Protein AF-A0A5P1X2H3-F1 (afdb_monomer)

InterPro domains:
  IPR031927 Domain of unknown function DUF4767 [PF15983] (2-66)

Mean predicted aligned error: 4.33 Å

Sequence (67 aa):
MGNYEYNVVAIYNYDGTQPPLPNHITYVFAFHDGQPVALVDQSRDGGPRLTETQNNEVKSNFAEIAE

Nearest PDB structures (foldseek):
  2kie-assembly1_A  TM=6.575E-01  e=1.152E+00  Homo sapiens
  2k75-assembly1_A  TM=6.151E-01  e=1.084E+00  Thermoplasma acidophilum
  5ubj-assembly1_A  TM=6.083E-01  e=2.531E+00  Aspergillus nidulans FGSC A4
  5kpe-assembly1_A  TM=4.561E-01  e=8.008E-01  synthetic construct
  4gwq-assembly1_G  TM=2.053E-01  e=7.529E+00  Saccharomyces cerevisiae S288C

pLDDT: mean 90.7, std 9.01, range [61.94, 98.06]

Secondary structure (DSSP, 8-state):
--TT--EEEEEEEEEE-STT--EEEEEEEEEETTEEEEEEE--SSSS---EE---HHHHHHHHHHT-

Foldseek 3Di:
DDPPDWAWDDKDKDWDPDPPDIWMKIWTWTADPNATFIWIFTDPDDDGDTDTDPPVVVVVVSRVVSD

Structure (mmCIF, N/CA/C/O backbone):
data_AF-A0A5P1X2H3-F1
#
_entry.id   AF-A0A5P1X2H3-F1
#
loop_
_atom_site.group_PDB
_atom_site.id
_atom_sit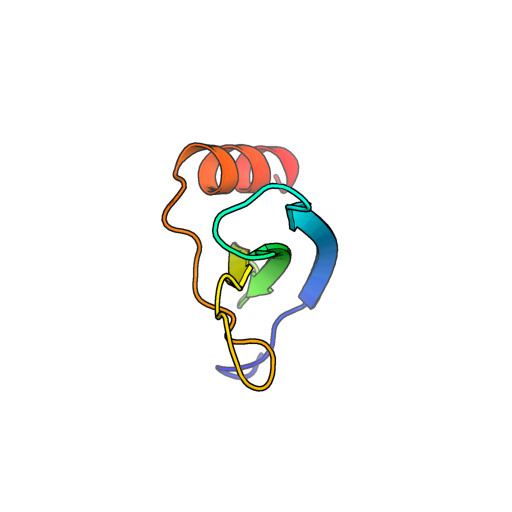e.type_symbol
_atom_site.label_atom_id
_atom_site.label_alt_id
_atom_site.label_comp_id
_atom_site.label_asym_id
_atom_site.label_entity_id
_atom_site.label_seq_id
_atom_site.pdbx_PDB_ins_code
_atom_site.Cartn_x
_atom_site.Cartn_y
_atom_site.Cartn_z
_atom_site.occupancy
_atom_site.B_iso_or_equiv
_atom_site.auth_seq_id
_atom_site.auth_comp_id
_atom_site.auth_asym_id
_atom_site.auth_atom_id
_atom_site.pdbx_PDB_model_num
ATOM 1 N N . MET A 1 1 ? -14.853 -8.335 11.489 1.00 61.94 1 MET A N 1
ATOM 2 C CA . MET A 1 1 ? -14.041 -8.544 10.282 1.00 61.94 1 MET A CA 1
ATOM 3 C C . MET A 1 1 ? -13.167 -9.759 10.524 1.00 61.94 1 MET A C 1
ATOM 5 O O . MET A 1 1 ? -12.902 -10.076 11.682 1.00 61.94 1 MET A O 1
ATOM 9 N N . GLY A 1 2 ? -12.858 -10.526 9.484 1.00 72.12 2 GLY A N 1
ATOM 10 C CA . GLY A 1 2 ? -11.943 -11.665 9.607 1.00 72.12 2 GLY A CA 1
ATOM 11 C C . GLY A 1 2 ? -10.481 -11.212 9.636 1.00 72.12 2 GLY A C 1
ATOM 12 O O . GLY A 1 2 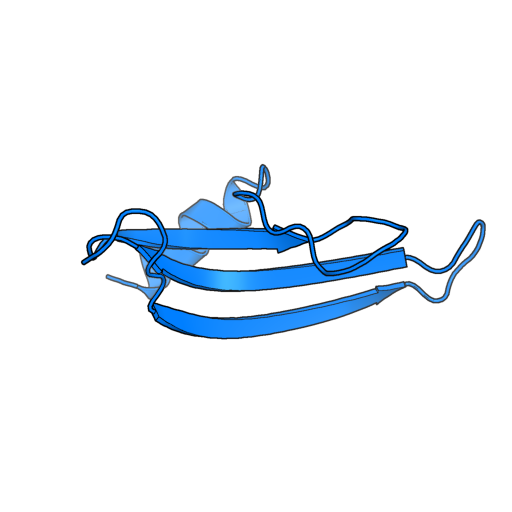? -10.152 -10.189 9.047 1.00 72.12 2 GLY A O 1
ATOM 13 N N . ASN A 1 3 ? -9.583 -12.019 10.213 1.00 78.75 3 ASN A N 1
ATOM 14 C CA . ASN A 1 3 ? -8.132 -11.740 10.275 1.00 78.75 3 ASN A CA 1
ATOM 15 C C . ASN A 1 3 ? -7.461 -11.499 8.904 1.00 78.75 3 ASN A C 1
ATOM 17 O O . ASN A 1 3 ? -6.309 -11.091 8.844 1.00 78.75 3 ASN A O 1
ATOM 21 N N . TYR A 1 4 ? -8.155 -11.798 7.805 1.00 81.44 4 TYR A N 1
ATOM 22 C CA . TYR A 1 4 ? -7.672 -11.643 6.432 1.00 81.44 4 TYR A CA 1
ATOM 23 C C . TYR A 1 4 ? -8.557 -10.707 5.596 1.00 81.44 4 TYR A C 1
ATOM 25 O O . TYR A 1 4 ? -8.441 -10.677 4.374 1.00 81.44 4 TYR A O 1
ATOM 33 N N . GLU A 1 5 ? -9.478 -9.980 6.229 1.00 91.56 5 GLU A N 1
ATOM 34 C CA . GLU A 1 5 ? -10.395 -9.068 5.551 1.00 91.56 5 GLU A CA 1
ATOM 35 C C . GLU A 1 5 ? -9.779 -7.668 5.469 1.00 91.56 5 GLU A C 1
ATOM 37 O O . GLU A 1 5 ? -9.421 -7.072 6.484 1.00 91.56 5 GLU A O 1
ATOM 42 N N . TYR A 1 6 ? -9.651 -7.149 4.250 1.00 95.00 6 TYR A N 1
ATOM 43 C CA . TYR A 1 6 ? -9.108 -5.824 3.969 1.00 95.00 6 TYR A CA 1
ATOM 44 C C . TYR A 1 6 ? -10.076 -5.080 3.052 1.00 95.00 6 TYR A C 1
ATOM 46 O O . TYR A 1 6 ? -10.410 -5.562 1.968 1.00 95.00 6 TYR A O 1
ATOM 54 N N . ASN A 1 7 ? -10.491 -3.884 3.458 1.00 95.75 7 ASN A N 1
ATOM 55 C CA . ASN A 1 7 ? -11.295 -2.994 2.627 1.00 95.75 7 ASN A CA 1
ATOM 56 C C . ASN A 1 7 ? -10.365 -2.138 1.773 1.00 95.75 7 ASN A C 1
ATOM 58 O O . ASN A 1 7 ? -9.879 -1.106 2.231 1.00 95.75 7 ASN A O 1
ATOM 62 N N . VAL A 1 8 ? -10.080 -2.591 0.554 1.00 96.31 8 VAL A N 1
ATOM 63 C CA . VAL A 1 8 ? -9.190 -1.888 -0.379 1.00 96.31 8 VAL A CA 1
ATOM 64 C C . VAL A 1 8 ? -9.879 -0.642 -0.932 1.00 96.31 8 VAL A C 1
ATOM 66 O O . VAL A 1 8 ? -10.973 -0.733 -1.486 1.00 96.31 8 VAL A O 1
ATOM 69 N N . VAL A 1 9 ? -9.214 0.508 -0.819 1.00 97.38 9 VAL A N 1
ATOM 70 C CA . VAL A 1 9 ? -9.722 1.805 -1.300 1.00 97.38 9 VAL A CA 1
ATOM 71 C C . VAL A 1 9 ? -8.937 2.348 -2.489 1.00 97.38 9 VAL A C 1
ATOM 73 O O . VAL A 1 9 ? -9.492 3.081 -3.304 1.00 97.38 9 VAL A O 1
ATOM 76 N N . ALA A 1 10 ? -7.666 1.968 -2.630 1.00 97.31 10 ALA A N 1
ATOM 77 C CA . ALA A 1 10 ? -6.849 2.342 -3.776 1.00 97.31 10 ALA A CA 1
ATOM 78 C C . ALA A 1 10 ? -5.745 1.314 -4.034 1.00 97.31 10 ALA A C 1
ATOM 80 O O . ALA A 1 10 ? -5.199 0.712 -3.108 1.00 97.31 10 ALA A O 1
ATOM 81 N N . ILE A 1 11 ? -5.394 1.156 -5.309 1.00 96.81 11 ILE A N 1
ATOM 82 C CA . ILE A 1 11 ? -4.249 0.368 -5.757 1.00 96.81 11 ILE A CA 1
ATOM 83 C C . ILE A 1 11 ? -3.409 1.267 -6.654 1.00 96.81 11 ILE A C 1
ATOM 85 O O . ILE A 1 11 ? -3.920 1.842 -7.614 1.00 96.81 11 ILE A O 1
ATOM 89 N N . TYR A 1 12 ? -2.126 1.381 -6.338 1.00 94.88 12 TYR A N 1
ATOM 90 C CA . TYR A 1 12 ? -1.149 2.067 -7.168 1.00 94.88 12 TYR A CA 1
ATOM 91 C C . TYR A 1 12 ? -0.106 1.060 -7.625 1.00 94.88 12 TYR A C 1
ATOM 93 O O . TYR A 1 12 ? 0.452 0.338 -6.807 1.00 94.88 12 TYR A O 1
ATOM 101 N N . ASN A 1 13 ? 0.170 1.025 -8.921 1.00 92.62 13 ASN A N 1
ATOM 102 C CA . ASN A 1 13 ? 1.180 0.154 -9.493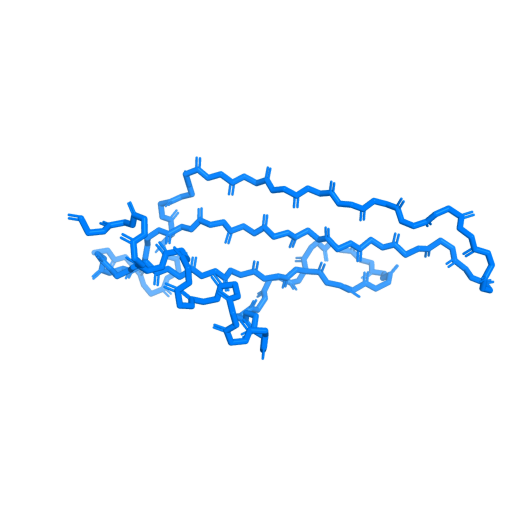 1.00 92.62 13 ASN A CA 1
ATOM 103 C C . ASN A 1 13 ? 2.202 1.001 -10.255 1.00 92.62 13 ASN A C 1
ATOM 105 O O . ASN A 1 13 ? 1.851 1.932 -10.980 1.00 92.62 13 ASN A O 1
ATOM 109 N N . TYR A 1 14 ? 3.470 0.681 -10.035 1.00 90.25 14 TYR A N 1
ATOM 110 C CA . TYR A 1 14 ? 4.601 1.236 -10.752 1.00 90.25 14 TYR A CA 1
ATOM 111 C C . TYR A 1 14 ? 5.403 0.091 -11.353 1.00 90.25 14 TYR A C 1
ATOM 113 O O . TYR A 1 14 ? 5.885 -0.760 -10.606 1.00 90.25 14 TYR A O 1
ATOM 121 N N . ASP A 1 15 ? 5.598 0.128 -12.668 1.00 87.69 15 ASP A N 1
ATOM 122 C CA . ASP A 1 15 ? 6.458 -0.799 -13.395 1.00 87.69 15 ASP A CA 1
ATOM 123 C C . ASP A 1 15 ? 7.765 -0.093 -13.777 1.00 87.69 15 ASP A C 1
ATOM 125 O O . ASP A 1 15 ? 7.793 0.839 -14.588 1.00 87.69 15 ASP A O 1
ATOM 129 N N . GLY A 1 16 ? 8.879 -0.533 -13.197 1.00 83.00 16 GLY A N 1
ATOM 130 C CA . GLY A 1 16 ? 10.202 -0.102 -13.614 1.00 83.00 16 GLY A CA 1
ATOM 131 C C . 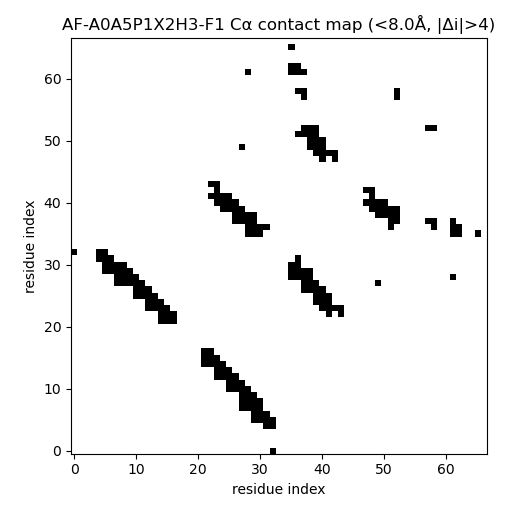GLY A 1 16 ? 10.613 -0.815 -14.894 1.00 83.00 16 GLY A C 1
ATOM 132 O O . GLY A 1 16 ? 10.697 -2.038 -14.955 1.00 83.00 16 GLY A O 1
ATOM 133 N N . THR A 1 17 ? 10.914 -0.029 -15.922 1.00 79.56 17 THR A N 1
ATOM 134 C CA . THR A 1 17 ? 11.286 -0.517 -17.260 1.00 79.56 17 THR A CA 1
ATOM 135 C C . THR A 1 17 ? 12.798 -0.496 -17.516 1.00 79.56 17 THR A C 1
ATOM 137 O O . THR A 1 17 ? 13.246 -0.883 -18.595 1.00 79.56 17 THR A O 1
ATOM 140 N N . GLN A 1 18 ? 13.601 -0.045 -16.542 1.00 77.88 18 GLN A N 1
ATOM 141 C CA . GLN A 1 18 ? 15.052 0.109 -16.685 1.00 77.88 18 GLN A CA 1
ATOM 142 C C . GLN A 1 18 ? 15.840 -1.128 -16.199 1.00 77.88 18 GLN A C 1
ATOM 144 O O . GLN A 1 18 ? 15.450 -1.749 -15.210 1.00 77.88 18 GLN A O 1
ATOM 149 N N . PRO A 1 19 ? 16.973 -1.473 -16.848 1.00 72.62 19 PRO A N 1
ATOM 150 C CA . PRO A 1 19 ? 17.868 -2.553 -16.412 1.00 72.62 19 PRO A CA 1
ATOM 151 C C . PRO A 1 19 ? 18.348 -2.380 -14.954 1.00 72.62 19 PRO A C 1
ATOM 153 O O . PRO A 1 19 ? 18.475 -1.245 -14.495 1.00 72.62 19 PRO A O 1
ATOM 156 N N . PRO A 1 20 ? 18.692 -3.465 -14.225 1.00 67.31 20 PRO A N 1
ATOM 157 C CA . PRO A 1 20 ? 19.081 -4.777 -14.751 1.00 67.31 20 PRO A CA 1
ATOM 158 C C . PRO A 1 20 ? 17.934 -5.760 -15.022 1.00 67.31 20 PRO A C 1
ATOM 160 O O . PRO A 1 20 ? 18.153 -6.703 -15.773 1.00 67.31 20 PRO A O 1
ATOM 163 N N . LEU A 1 21 ? 16.730 -5.549 -14.484 1.00 67.50 21 LEU A N 1
ATOM 164 C CA . LEU A 1 21 ? 15.527 -6.338 -14.785 1.00 67.50 21 LEU A CA 1
ATOM 165 C C . LEU A 1 21 ? 14.283 -5.468 -14.552 1.00 67.50 21 LEU A C 1
ATOM 167 O O . LEU A 1 21 ? 14.326 -4.642 -13.634 1.00 67.50 21 LEU A O 1
ATOM 171 N N . PRO A 1 22 ? 13.185 -5.671 -15.306 1.00 70.12 22 PRO A N 1
ATOM 172 C CA . PRO A 1 22 ? 11.907 -5.058 -14.976 1.00 70.12 22 PRO A CA 1
ATOM 173 C C . PRO A 1 22 ? 11.546 -5.365 -13.524 1.00 70.12 22 PRO A C 1
ATOM 175 O O . PRO A 1 22 ? 11.720 -6.495 -13.061 1.00 70.12 22 PRO A O 1
ATOM 178 N N . ASN A 1 23 ? 11.082 -4.359 -12.796 1.00 83.88 23 ASN A N 1
ATOM 179 C CA . ASN A 1 23 ? 10.557 -4.532 -11.450 1.00 83.88 23 ASN A CA 1
ATOM 180 C C . ASN A 1 23 ? 9.166 -3.920 -11.371 1.00 83.88 23 ASN A C 1
ATOM 182 O O . ASN A 1 23 ? 8.792 -3.108 -12.213 1.00 83.88 23 ASN A O 1
ATOM 186 N N . HIS A 1 24 ? 8.413 -4.294 -10.348 1.00 88.62 24 HIS A N 1
ATOM 187 C CA . HIS A 1 24 ? 7.182 -3.604 -10.019 1.00 88.62 24 HIS A CA 1
ATOM 188 C C . HIS A 1 24 ? 7.138 -3.264 -8.539 1.00 88.62 24 HIS A C 1
ATOM 190 O O . HIS A 1 24 ? 7.803 -3.878 -7.700 1.00 88.62 24 HIS A O 1
ATOM 196 N N . ILE A 1 25 ? 6.344 -2.250 -8.233 1.00 93.00 25 ILE A N 1
ATOM 197 C CA . ILE A 1 25 ? 5.943 -1.901 -6.881 1.00 93.00 25 ILE A CA 1
ATOM 198 C C . ILE A 1 25 ? 4.442 -1.661 -6.937 1.00 93.00 25 ILE A C 1
ATOM 200 O O . ILE A 1 25 ? 3.986 -0.700 -7.556 1.00 93.00 25 ILE A O 1
ATOM 204 N N . THR A 1 26 ? 3.677 -2.530 -6.286 1.00 95.69 26 THR A N 1
ATOM 205 C CA . THR A 1 26 ? 2.229 -2.360 -6.154 1.00 95.69 26 THR A CA 1
ATOM 206 C C . THR A 1 26 ? 1.907 -1.999 -4.717 1.00 95.69 26 THR A C 1
ATOM 208 O O . THR A 1 26 ? 2.087 -2.822 -3.827 1.00 95.69 26 THR A O 1
ATOM 211 N N . TYR A 1 27 ? 1.418 -0.786 -4.486 1.00 97.25 27 TYR A N 1
ATOM 212 C CA . TYR A 1 27 ? 0.840 -0.378 -3.213 1.00 97.25 27 TYR A CA 1
ATOM 213 C C . TYR A 1 27 ? -0.661 -0.655 -3.196 1.00 97.25 27 TYR A C 1
ATOM 215 O O . TYR A 1 27 ? -1.372 -0.335 -4.149 1.00 97.25 27 TYR A O 1
ATOM 223 N N . VAL A 1 28 ? -1.145 -1.214 -2.091 1.00 97.56 28 VAL A N 1
ATOM 224 C CA . VAL A 1 28 ? -2.572 -1.403 -1.817 1.00 97.56 28 VAL A CA 1
ATOM 225 C C . VAL A 1 28 ? -2.899 -0.671 -0.526 1.00 97.56 28 VAL A C 1
ATOM 227 O O . VAL A 1 28 ? -2.398 -1.022 0.541 1.00 97.56 28 VAL A O 1
ATOM 230 N N . PHE A 1 29 ? -3.736 0.352 -0.633 1.00 98.06 29 PHE A N 1
ATOM 231 C CA . PHE A 1 29 ? -4.230 1.120 0.501 1.00 98.06 29 PHE A CA 1
ATOM 232 C C . PHE A 1 29 ? -5.575 0.549 0.920 1.00 98.06 29 PHE A C 1
ATOM 234 O O . PHE A 1 29 ? -6.490 0.430 0.098 1.00 98.06 29 PHE A O 1
ATOM 241 N N . ALA A 1 30 ? -5.684 0.155 2.182 1.00 97.50 30 ALA A N 1
ATOM 242 C CA . ALA A 1 30 ? -6.857 -0.531 2.689 1.00 97.50 30 ALA A CA 1
ATOM 243 C C . ALA A 1 30 ? -7.146 -0.169 4.144 1.00 97.50 30 ALA A C 1
ATOM 245 O O . ALA A 1 30 ? -6.294 0.371 4.841 1.00 97.50 30 ALA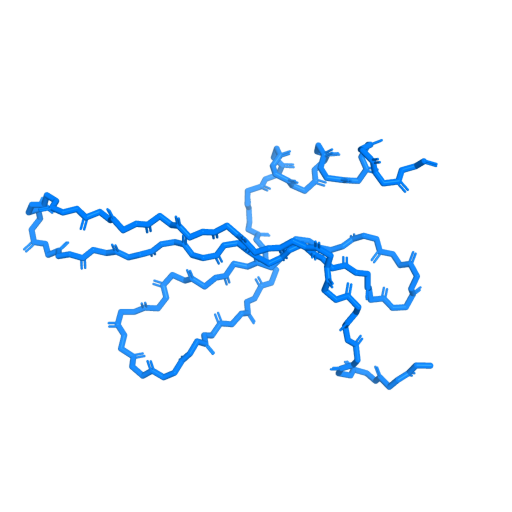 A O 1
ATOM 246 N N . PHE A 1 31 ? -8.334 -0.533 4.611 1.00 96.81 31 PHE A N 1
ATOM 247 C CA . PHE A 1 31 ? -8.638 -0.594 6.035 1.00 96.81 31 PHE A CA 1
ATOM 248 C C . PHE A 1 31 ? -8.679 -2.048 6.492 1.00 96.81 31 PHE A C 1
ATOM 250 O O . PHE A 1 31 ? -9.376 -2.867 5.888 1.00 96.81 31 PHE A O 1
ATOM 257 N N . HIS A 1 32 ? -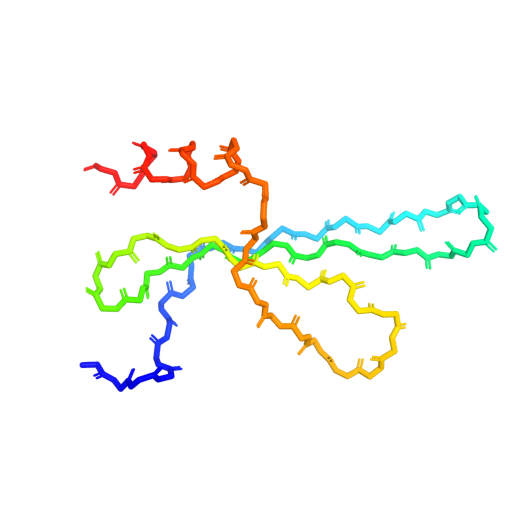7.964 -2.352 7.570 1.00 95.38 32 HIS A N 1
ATOM 258 C CA . HIS A 1 32 ? -7.995 -3.641 8.255 1.00 95.38 32 HIS A CA 1
ATOM 259 C C . HIS A 1 32 ? -8.403 -3.405 9.706 1.00 95.38 32 HIS A C 1
ATOM 261 O O . HIS A 1 32 ? -7.806 -2.567 10.378 1.00 95.38 32 HIS A O 1
ATOM 267 N N . ASP A 1 33 ? -9.475 -4.060 10.155 1.00 93.88 33 ASP A N 1
ATOM 268 C CA . ASP A 1 33 ? -10.083 -3.816 11.473 1.00 93.88 33 ASP A CA 1
ATOM 269 C C . ASP A 1 33 ? -10.341 -2.323 11.768 1.00 93.88 33 ASP A C 1
ATOM 271 O O . ASP A 1 33 ? -10.187 -1.834 12.886 1.00 93.88 33 ASP A O 1
ATOM 275 N N . GLY A 1 34 ? -10.741 -1.580 10.729 1.00 93.50 34 GLY A N 1
ATOM 276 C CA . GLY A 1 34 ? -11.020 -0.144 10.801 1.00 93.50 34 GLY A CA 1
ATOM 277 C C . GLY A 1 34 ? -9.783 0.758 10.840 1.00 93.50 34 GLY A C 1
ATOM 278 O O . GLY A 1 34 ? -9.944 1.973 10.847 1.00 93.50 34 GLY A O 1
ATOM 279 N N . GLN A 1 35 ? -8.569 0.203 10.825 1.00 95.25 35 GLN A N 1
ATOM 280 C CA . GLN A 1 35 ? -7.326 0.974 10.804 1.00 95.25 35 GLN A CA 1
ATOM 281 C C . GLN A 1 35 ? -6.767 1.081 9.379 1.00 95.25 35 GLN A C 1
ATOM 283 O O . GLN A 1 35 ? -6.763 0.077 8.656 1.00 95.25 35 GLN A O 1
ATOM 288 N N . PRO A 1 36 ? -6.283 2.263 8.956 1.00 97.56 36 PRO A N 1
ATOM 289 C CA . PRO A 1 36 ? -5.638 2.413 7.661 1.00 97.56 36 PRO A CA 1
ATOM 290 C C . PRO A 1 36 ? -4.322 1.626 7.630 1.00 97.56 36 PRO A C 1
ATOM 292 O O . PRO A 1 36 ? -3.464 1.764 8.500 1.00 97.56 36 PRO A O 1
ATOM 295 N N . VAL A 1 37 ? -4.147 0.807 6.597 1.00 97.44 37 VAL A N 1
ATOM 296 C CA . VAL A 1 37 ? -2.942 0.022 6.334 1.00 97.44 37 VAL A CA 1
ATOM 297 C C . VAL A 1 37 ? -2.511 0.178 4.878 1.00 97.44 37 VAL A C 1
ATOM 299 O O . VAL A 1 37 ? -3.304 0.048 3.944 1.00 97.44 37 VAL A O 1
ATOM 302 N N . ALA A 1 38 ? -1.221 0.449 4.681 1.00 98.00 38 ALA A N 1
ATOM 303 C CA . ALA A 1 38 ? -0.587 0.451 3.369 1.00 98.00 38 ALA A CA 1
ATOM 304 C C . ALA A 1 38 ? 0.207 -0.850 3.182 1.00 98.00 38 ALA A C 1
ATOM 306 O O . ALA A 1 38 ? 1.206 -1.099 3.866 1.00 98.00 38 ALA A O 1
ATOM 307 N N . LEU A 1 39 ? -0.237 -1.682 2.246 1.00 97.69 39 LEU A N 1
ATOM 308 C CA . LEU A 1 39 ? 0.444 -2.902 1.832 1.00 97.69 39 LEU A CA 1
ATOM 309 C C . LEU A 1 39 ? 1.279 -2.638 0.578 1.00 97.69 39 LEU A C 1
ATOM 311 O O . LEU A 1 39 ? 0.973 -1.739 -0.205 1.00 97.69 39 LEU A O 1
ATOM 315 N N . VAL A 1 40 ? 2.320 -3.435 0.374 1.00 97.44 40 VAL A N 1
ATOM 316 C CA . VAL A 1 40 ? 3.180 -3.385 -0.802 1.00 97.44 40 VAL A CA 1
ATOM 317 C C . VAL A 1 40 ? 3.484 -4.795 -1.299 1.00 97.44 40 VAL A C 1
ATOM 319 O O . VAL A 1 40 ? 3.712 -5.704 -0.503 1.00 97.44 40 VAL A O 1
ATOM 322 N N . ASP A 1 41 ? 3.506 -4.961 -2.616 1.00 95.56 41 ASP A N 1
ATOM 323 C CA . ASP A 1 41 ? 4.099 -6.103 -3.301 1.00 95.56 41 ASP A CA 1
ATOM 324 C C . ASP A 1 41 ? 5.272 -5.623 -4.160 1.00 95.56 41 ASP A C 1
ATOM 326 O O . ASP A 1 41 ? 5.140 -4.702 -4.968 1.00 95.56 41 ASP A O 1
ATOM 330 N N . GLN A 1 42 ? 6.425 -6.253 -3.944 1.00 92.56 42 GLN A N 1
ATOM 331 C CA . GLN A 1 42 ? 7.675 -6.039 -4.689 1.00 92.56 42 GLN A CA 1
ATOM 332 C C . GLN A 1 42 ? 8.312 -7.383 -5.072 1.00 92.56 42 GLN A C 1
ATOM 334 O O . GLN A 1 42 ? 9.521 -7.475 -5.310 1.00 92.56 42 GLN A O 1
ATOM 339 N N . SER A 1 43 ? 7.522 -8.462 -5.025 1.00 88.94 43 SER A N 1
ATOM 340 C CA . SER A 1 43 ? 7.988 -9.785 -5.416 1.00 88.94 43 SER A CA 1
ATOM 341 C C . SER A 1 43 ? 8.370 -9.791 -6.897 1.00 88.94 43 SER A C 1
ATOM 343 O O . SER A 1 43 ? 7.809 -9.055 -7.693 1.00 88.94 43 SER A O 1
ATOM 345 N N . ARG A 1 44 ? 9.372 -10.587 -7.278 1.00 82.31 44 ARG A N 1
ATOM 346 C CA . ARG A 1 44 ? 9.798 -10.686 -8.688 1.00 82.31 44 ARG A CA 1
ATOM 347 C C . ARG A 1 44 ? 9.042 -11.760 -9.459 1.00 82.31 44 ARG A C 1
ATOM 349 O O . ARG A 1 44 ? 8.941 -11.676 -10.675 1.00 82.31 44 ARG A O 1
ATOM 356 N N . ASP A 1 45 ? 8.534 -12.755 -8.738 1.00 80.94 45 ASP A N 1
ATOM 357 C CA . ASP A 1 45 ? 7.989 -13.982 -9.299 1.00 80.94 45 ASP A CA 1
ATOM 358 C C . ASP A 1 45 ? 6.744 -14.430 -8.526 1.00 80.94 45 ASP A C 1
ATOM 360 O O . ASP A 1 45 ? 6.646 -14.266 -7.305 1.00 80.94 45 ASP A O 1
ATOM 364 N N . GLY A 1 46 ? 5.840 -15.106 -9.235 1.00 81.31 46 GLY A N 1
ATOM 365 C CA . GLY A 1 46 ? 4.609 -15.656 -8.673 1.00 81.31 46 GLY A CA 1
ATOM 366 C C . GLY A 1 46 ? 3.464 -14.644 -8.609 1.00 81.31 46 GLY A C 1
ATOM 367 O O . GLY A 1 46 ? 3.491 -13.603 -9.256 1.00 81.31 46 GLY A O 1
ATOM 368 N N . GLY A 1 47 ? 2.408 -15.000 -7.874 1.00 84.56 47 GLY A N 1
ATOM 369 C CA . GLY A 1 47 ? 1.292 -14.087 -7.615 1.00 84.56 47 GLY A CA 1
ATOM 370 C C . GLY A 1 47 ? 1.659 -12.999 -6.595 1.00 84.56 47 GLY A C 1
ATOM 371 O O . GLY A 1 47 ? 2.642 -13.171 -5.869 1.00 84.56 47 GLY A O 1
ATOM 372 N N . PRO A 1 48 ? 0.854 -11.924 -6.491 1.00 85.00 48 PRO A N 1
ATOM 373 C CA . PRO A 1 48 ? 1.134 -10.801 -5.601 1.00 85.00 48 PRO A CA 1
ATOM 374 C C . PRO A 1 48 ? 1.361 -11.244 -4.154 1.00 85.00 48 PRO A C 1
ATOM 376 O O . PRO A 1 48 ? 0.555 -11.988 -3.587 1.00 85.00 48 PRO A O 1
ATOM 379 N N . ARG A 1 49 ? 2.440 -10.758 -3.535 1.00 91.94 49 ARG A N 1
ATOM 380 C CA . ARG A 1 49 ? 2.754 -10.990 -2.121 1.00 91.94 49 ARG A CA 1
ATOM 381 C C . ARG A 1 49 ? 2.692 -9.676 -1.365 1.00 91.94 49 ARG A C 1
ATOM 383 O O . ARG A 1 49 ? 3.696 -8.995 -1.192 1.00 91.94 49 ARG A O 1
ATOM 390 N N . LEU A 1 50 ? 1.490 -9.344 -0.912 1.00 93.94 50 LEU A N 1
ATOM 391 C CA . LEU A 1 50 ? 1.244 -8.136 -0.140 1.00 93.94 50 LEU A CA 1
ATOM 39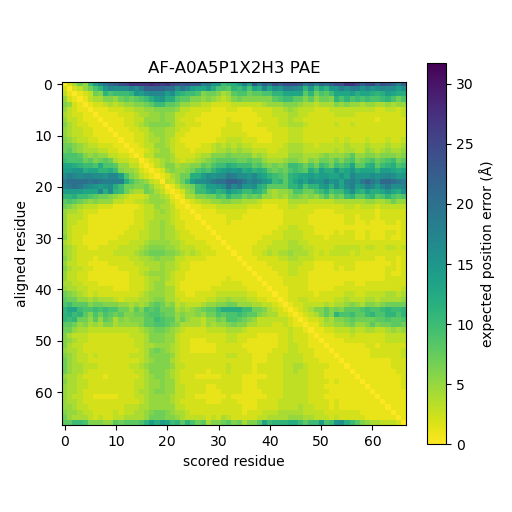2 C C . LEU A 1 50 ? 1.740 -8.311 1.297 1.00 93.94 50 LEU A C 1
ATOM 394 O O . LEU A 1 50 ? 1.292 -9.201 2.018 1.00 93.94 50 LEU A O 1
ATOM 398 N N . THR A 1 51 ? 2.638 -7.432 1.719 1.00 95.50 51 THR A N 1
ATOM 399 C CA . THR A 1 51 ? 3.017 -7.253 3.125 1.00 95.50 51 THR A CA 1
ATOM 400 C C . THR A 1 51 ? 2.832 -5.798 3.507 1.00 95.50 51 THR A C 1
ATOM 402 O O . THR A 1 51 ? 2.821 -4.937 2.633 1.00 95.50 51 THR A O 1
ATOM 405 N N . GLU A 1 52 ? 2.741 -5.474 4.793 1.00 96.31 52 GLU A N 1
ATOM 406 C CA . GLU A 1 52 ? 2.828 -4.070 5.193 1.00 96.31 52 GLU A CA 1
ATOM 407 C C . GLU A 1 52 ? 4.103 -3.425 4.648 1.00 96.31 52 GLU A C 1
ATOM 409 O O . GLU A 1 52 ? 5.200 -3.986 4.755 1.00 96.31 52 GLU A O 1
ATOM 414 N N . THR A 1 53 ? 3.954 -2.231 4.073 1.00 96.75 53 THR A N 1
ATOM 415 C CA . THR A 1 53 ? 5.101 -1.460 3.592 1.00 96.75 53 THR A CA 1
ATOM 416 C C . THR A 1 53 ? 6.091 -1.206 4.731 1.00 96.75 53 THR A C 1
ATOM 418 O O . THR A 1 53 ? 5.717 -1.130 5.897 1.00 96.75 53 THR A O 1
ATOM 421 N N . GLN A 1 54 ? 7.375 -1.074 4.420 1.00 96.88 54 GLN A N 1
ATOM 422 C CA . GLN A 1 54 ? 8.373 -0.573 5.378 1.00 96.88 54 GLN A CA 1
ATOM 423 C C . GLN A 1 54 ? 8.688 0.912 5.135 1.00 96.88 54 GLN A C 1
ATOM 425 O O . GLN A 1 54 ? 9.498 1.505 5.839 1.00 96.88 54 GLN A O 1
ATOM 430 N N . ASN A 1 55 ? 8.044 1.530 4.138 1.00 96.44 55 ASN A N 1
ATOM 431 C CA . ASN A 1 55 ? 8.155 2.958 3.881 1.00 96.44 55 ASN A CA 1
ATOM 432 C C . ASN A 1 55 ? 7.276 3.733 4.878 1.00 96.44 55 ASN A C 1
ATOM 434 O O . ASN A 1 55 ? 6.050 3.756 4.746 1.00 96.44 55 ASN A O 1
ATOM 438 N N . ASN A 1 56 ? 7.921 4.356 5.867 1.00 97.38 56 ASN A N 1
ATOM 439 C CA . ASN A 1 56 ? 7.246 5.096 6.933 1.00 97.38 56 ASN A CA 1
ATOM 440 C C . ASN A 1 56 ? 6.466 6.312 6.422 1.00 97.38 56 ASN A C 1
ATOM 442 O O . ASN A 1 56 ? 5.398 6.580 6.959 1.00 97.38 56 ASN A O 1
ATOM 446 N N . GLU A 1 57 ? 6.942 7.000 5.380 1.00 97.88 57 GLU A N 1
ATOM 447 C CA . GLU A 1 57 ? 6.237 8.156 4.807 1.00 97.88 57 GLU A CA 1
ATOM 448 C C . GLU A 1 57 ? 4.919 7.728 4.158 1.00 97.88 57 GLU A C 1
ATOM 450 O O . GLU A 1 57 ? 3.884 8.355 4.356 1.00 97.88 57 GLU A O 1
ATOM 455 N N . VAL A 1 58 ? 4.924 6.608 3.429 1.00 96.94 58 VAL A N 1
A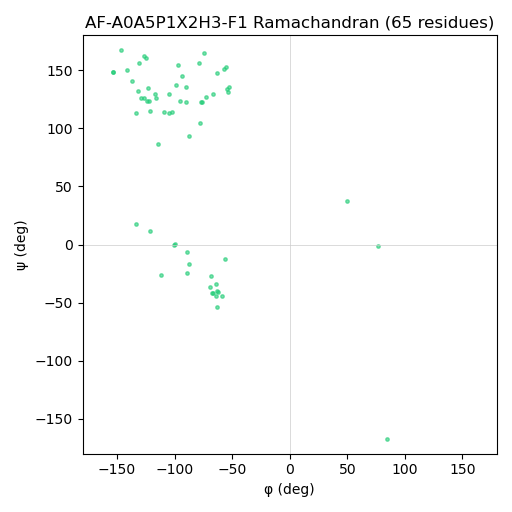TOM 456 C CA . VAL A 1 58 ? 3.695 6.059 2.833 1.00 96.94 58 VAL A CA 1
ATOM 457 C C . VAL A 1 58 ? 2.697 5.657 3.922 1.00 96.94 58 VAL A C 1
ATOM 459 O O . VAL A 1 58 ? 1.504 5.911 3.766 1.00 96.94 58 VAL A O 1
ATOM 462 N N . LYS A 1 59 ? 3.165 5.068 5.035 1.00 97.19 59 LYS A N 1
ATOM 463 C CA . LYS A 1 59 ? 2.296 4.745 6.180 1.00 97.19 59 LYS A CA 1
ATOM 464 C C . LYS A 1 59 ? 1.691 5.995 6.806 1.00 97.19 59 LYS A C 1
ATOM 466 O O . LYS A 1 59 ? 0.475 6.052 6.954 1.00 97.19 59 LYS A O 1
ATOM 471 N N . SER A 1 60 ? 2.528 6.965 7.179 1.00 97.50 60 SER A N 1
ATOM 472 C CA . SER A 1 60 ? 2.079 8.160 7.896 1.00 97.50 60 SER A CA 1
ATOM 473 C C . SER A 1 60 ? 1.135 8.999 7.048 1.00 97.50 60 SER A C 1
ATOM 475 O O . SER A 1 60 ? 0.081 9.392 7.532 1.00 97.50 60 SER A O 1
ATOM 477 N N . ASN A 1 61 ? 1.461 9.200 5.771 1.00 97.81 61 ASN A N 1
ATOM 478 C CA . ASN A 1 61 ? 0.652 10.034 4.888 1.00 97.81 61 ASN A CA 1
ATOM 479 C C . ASN A 1 61 ? -0.696 9.379 4.575 1.00 97.81 61 ASN A C 1
ATOM 481 O O . ASN A 1 61 ? -1.705 10.069 4.487 1.00 97.81 61 ASN A O 1
ATOM 485 N N . PHE A 1 62 ? -0.745 8.049 4.416 1.00 97.81 62 PHE A N 1
ATOM 486 C CA . PHE A 1 62 ? -2.031 7.377 4.235 1.00 97.81 62 PHE A CA 1
ATOM 487 C C . PHE A 1 62 ? -2.892 7.450 5.497 1.00 97.81 62 PHE A C 1
ATOM 489 O O . PHE A 1 62 ? -4.086 7.709 5.385 1.00 97.81 62 PHE A O 1
ATOM 496 N N . ALA A 1 63 ? -2.294 7.261 6.677 1.00 97.38 63 ALA A N 1
ATOM 497 C CA . ALA A 1 63 ? -3.008 7.417 7.938 1.00 97.38 63 ALA A CA 1
ATOM 498 C C . ALA A 1 63 ? -3.584 8.836 8.088 1.00 97.38 63 ALA A C 1
ATOM 500 O O . ALA A 1 63 ? -4.755 8.957 8.413 1.00 97.38 63 ALA A O 1
ATOM 501 N N . GLU A 1 64 ? -2.810 9.877 7.763 1.00 97.88 64 GLU A N 1
ATOM 502 C CA . GLU A 1 64 ? -3.254 11.281 7.803 1.00 97.88 64 GLU A CA 1
ATOM 503 C C . GLU A 1 64 ? -4.409 11.574 6.830 1.00 97.88 64 GLU A C 1
ATOM 505 O O . GLU A 1 64 ? -5.349 12.275 7.181 1.00 97.88 64 GLU A O 1
ATOM 510 N N . ILE A 1 65 ? -4.376 11.023 5.611 1.00 96.44 65 ILE A N 1
ATOM 511 C CA . ILE A 1 65 ? -5.460 11.191 4.621 1.00 96.44 65 ILE A CA 1
ATOM 512 C C . ILE A 1 65 ? -6.746 10.461 5.048 1.00 96.44 65 ILE A C 1
ATOM 514 O O . ILE A 1 65 ? -7.834 10.821 4.599 1.00 96.44 65 ILE A O 1
ATOM 518 N N . ALA A 1 66 ? -6.615 9.398 5.842 1.00 94.88 66 ALA A N 1
ATOM 519 C CA . ALA A 1 66 ? -7.708 8.518 6.237 1.00 94.88 66 ALA A CA 1
ATOM 520 C C . ALA A 1 66 ? -8.445 8.954 7.519 1.00 94.88 66 ALA A C 1
ATOM 522 O O . ALA A 1 66 ? -9.444 8.311 7.856 1.00 94.88 66 ALA A O 1
ATOM 523 N N . GLU A 1 67 ? -7.959 9.986 8.221 1.00 86.31 67 GLU A N 1
ATOM 524 C CA . GLU A 1 67 ? -8.662 10.638 9.344 1.00 86.31 67 GLU A CA 1
ATOM 525 C C . GLU A 1 67 ? -9.872 11.465 8.877 1.00 86.31 67 GLU A C 1
ATOM 527 O O . GLU A 1 67 ? -10.910 11.411 9.581 1.00 86.31 67 GLU A O 1
#

Solvent-acces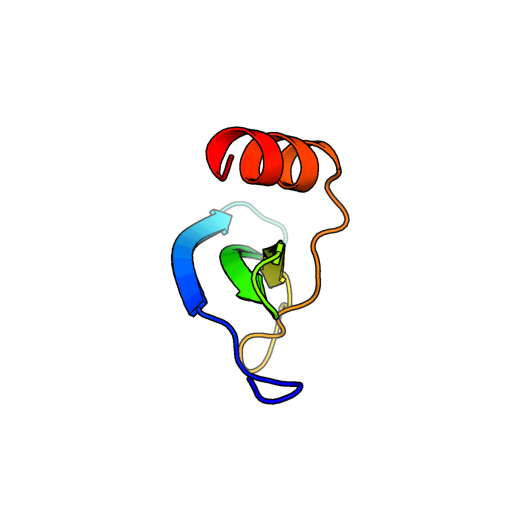sible surface area (backbone atoms only — not comparable to full-atom values): 4122 Å² total; per-residue (Å²): 130,57,102,84,49,63,53,72,77,48,76,48,77,45,75,45,84,55,83,97,56,73,46,49,42,35,39,39,36,26,32,43,91,86,39,74,44,45,28,30,24,67,65,92,70,85,74,91,54,74,40,74,53,85,54,62,66,62,43,52,52,49,45,64,74,71,110

Organism: NCBI:txid1296540

Radius of gyration: 13.04 Å; Cα contacts (8 Å, |Δi|>4): 106; chains: 1; bounding box: 33×27×29 Å